Protein AF-A0A1A2YSQ5-F1 (afdb_monomer_lite)

Sequence (139 aa):
MTRGAEERTPPSQPTLSSITAMQQWWSATQDDFNDMQKSAGDVQQAMTIFRPGALAAACQQVHDSAEVGLQSHLPSPDAELTAEIHAAIEDYHSAAHMCLAVAAGSPVDYDGEFLSSMSQADKHLRAARDIVKRTLSSI

Secondary structure (DSSP, 8-state):
-PPP----PPPPPPPHHHHHHHHHHHHHHHHHHHHHHHHHHHHHHHHHTT-HHHHHHHHHHHHHIIIIIGGGGPSPSSHHHHHHHHHHHHHHHHHHHHHHHHHTT-----HHHHHHHHHHHHHHHHHHHHHHHHHHT--

Organism: NCBI:txid487514

Radius of gyration: 18.54 Å; chains: 1; bounding box: 34×51×53 Å

Foldseek 3Di:
DDDDDDDPDPPDAADPVLLVQLVVLCVVQVVLLVQLVVLLVQCVVCVVVVDLVSNLVSLVSNLCSLVPRLVVSPPGSDPLLNVLSVLLSVLSNVLSVVSNCVSVPNPDDCPPSNVVSSVSSVVSSVVSVVVSCSSNVSD

pLDDT: mean 89.45, std 14.69, range [40.69, 98.81]

Structure (mmCIF, N/CA/C/O backbone):
data_AF-A0A1A2YSQ5-F1
#
_entry.id   AF-A0A1A2YSQ5-F1
#
loop_
_atom_site.group_PDB
_atom_site.id
_atom_site.type_symbol
_atom_site.label_atom_id
_atom_site.label_alt_id
_atom_site.label_comp_id
_atom_site.label_asym_id
_atom_site.label_entity_id
_atom_site.label_seq_id
_atom_site.pdbx_PDB_ins_code
_atom_site.Cartn_x
_atom_site.Cartn_y
_atom_site.Cartn_z
_atom_site.occupancy
_atom_site.B_iso_or_equiv
_atom_site.auth_seq_id
_atom_site.auth_comp_id
_atom_site.auth_asym_id
_atom_site.auth_atom_id
_atom_site.pdbx_PDB_model_num
ATOM 1 N N . MET A 1 1 ? -7.653 41.336 29.631 1.00 43.75 1 MET A N 1
ATOM 2 C CA . MET A 1 1 ? -8.117 40.334 28.650 1.00 43.75 1 MET A CA 1
ATOM 3 C C . MET A 1 1 ? -7.413 39.026 28.973 1.00 43.75 1 MET A C 1
ATOM 5 O O . MET A 1 1 ? -6.234 38.887 28.681 1.00 43.75 1 MET A O 1
ATOM 9 N N . THR A 1 2 ? -8.075 38.139 29.713 1.00 43.81 2 THR A N 1
ATOM 10 C CA . THR A 1 2 ? -7.541 36.839 30.142 1.00 43.81 2 THR A CA 1
ATOM 11 C C . THR A 1 2 ? -7.699 35.826 29.009 1.00 43.81 2 THR A C 1
ATOM 13 O O . THR A 1 2 ? -8.804 35.601 28.525 1.00 43.81 2 THR A O 1
ATOM 16 N N . ARG A 1 3 ? -6.580 35.250 28.557 1.00 47.81 3 ARG A N 1
ATOM 17 C CA . ARG A 1 3 ? -6.534 34.160 27.573 1.00 47.81 3 ARG A CA 1
ATOM 18 C C . ARG A 1 3 ? -7.029 32.885 28.264 1.00 47.81 3 ARG A C 1
ATOM 20 O O . ARG A 1 3 ? -6.444 32.489 29.269 1.00 47.81 3 ARG A O 1
ATOM 27 N N . GLY A 1 4 ? -8.114 32.299 27.761 1.00 40.69 4 GLY A N 1
ATOM 28 C CA . GLY A 1 4 ? -8.611 31.000 28.212 1.00 40.69 4 GLY A CA 1
ATOM 29 C C . GLY A 1 4 ? -7.591 29.908 27.905 1.00 40.69 4 GLY A C 1
ATOM 30 O O . GLY A 1 4 ? -7.005 29.890 26.823 1.00 40.69 4 GLY A O 1
ATOM 31 N N . ALA A 1 5 ? -7.345 29.043 28.883 1.00 49.62 5 ALA A N 1
ATOM 32 C CA . ALA A 1 5 ? -6.605 27.812 28.687 1.00 49.62 5 ALA A CA 1
ATOM 33 C C . ALA A 1 5 ? -7.511 26.837 27.925 1.00 49.62 5 ALA A C 1
ATOM 35 O O . ALA A 1 5 ? -8.560 26.452 28.433 1.00 49.62 5 ALA A O 1
ATOM 36 N N . GLU A 1 6 ? -7.126 26.470 26.705 1.00 47.62 6 GLU A N 1
ATOM 37 C CA . GLU A 1 6 ? -7.704 25.316 26.022 1.00 47.62 6 GLU A CA 1
ATOM 38 C C . GLU A 1 6 ? -7.330 24.065 26.816 1.00 47.62 6 GLU A C 1
ATOM 40 O O . GLU A 1 6 ? -6.158 23.691 26.942 1.00 47.62 6 GLU A O 1
ATOM 45 N N . GLU A 1 7 ? -8.351 23.465 27.415 1.00 41.94 7 GLU A N 1
ATOM 46 C CA . GLU A 1 7 ? -8.290 22.210 28.138 1.00 41.94 7 GLU A CA 1
ATOM 47 C C . GLU A 1 7 ? -7.923 21.116 27.132 1.00 41.94 7 GLU A C 1
ATOM 49 O O . GLU A 1 7 ? -8.745 20.642 26.347 1.00 41.94 7 GLU A O 1
ATOM 54 N N . ARG A 1 8 ? -6.632 20.768 27.095 1.00 45.41 8 ARG A N 1
ATOM 55 C CA . ARG A 1 8 ? -6.121 19.647 26.308 1.00 45.41 8 ARG A CA 1
ATOM 56 C C . ARG A 1 8 ? -6.791 18.384 26.844 1.00 45.41 8 ARG A C 1
ATOM 58 O O . ARG A 1 8 ? -6.371 17.845 27.864 1.00 45.41 8 ARG A O 1
ATOM 65 N N . THR A 1 9 ? -7.856 17.950 26.175 1.00 45.31 9 THR A N 1
ATOM 66 C CA . THR A 1 9 ? -8.518 16.681 26.474 1.00 45.31 9 THR A CA 1
ATOM 67 C C . THR A 1 9 ? -7.467 15.581 26.300 1.00 45.31 9 THR A C 1
ATOM 69 O O . THR A 1 9 ? -6.863 15.504 25.225 1.00 45.31 9 THR A O 1
ATOM 72 N N . PRO A 1 10 ? -7.166 14.782 27.338 1.00 52.69 10 PRO A N 1
ATOM 73 C CA . PRO A 1 10 ? -6.220 13.691 27.192 1.00 52.69 10 PRO A CA 1
ATOM 74 C C . PRO A 1 10 ? -6.735 12.720 26.120 1.00 52.69 10 PRO A C 1
ATOM 76 O O . PRO A 1 10 ? -7.951 12.520 26.029 1.00 52.69 10 PRO A O 1
ATOM 79 N N . PRO A 1 11 ? -5.851 12.125 25.297 1.00 57.94 11 PRO A N 1
ATOM 80 C CA . PRO A 1 11 ? -6.273 11.132 24.320 1.00 57.94 11 PRO A CA 1
ATOM 81 C C . PRO A 1 11 ? -7.064 10.037 25.042 1.00 57.94 11 PRO A C 1
ATOM 83 O O . PRO A 1 11 ? -6.593 9.465 26.028 1.00 57.94 11 PRO A O 1
ATOM 86 N N . SER A 1 12 ? -8.299 9.806 24.591 1.00 64.00 12 SER A N 1
ATOM 87 C CA . SER A 1 12 ? -9.170 8.789 25.178 1.00 64.00 12 SER A CA 1
ATOM 88 C C . SER A 1 12 ? -8.520 7.423 24.985 1.00 64.00 12 SER A C 1
ATOM 90 O O . SER A 1 12 ? -8.135 7.071 23.872 1.00 64.00 12 SER A O 1
ATOM 92 N N . GLN A 1 13 ? -8.353 6.673 26.074 1.00 70.00 13 GLN A N 1
ATOM 93 C CA . GLN A 1 13 ? -7.765 5.338 26.007 1.00 70.00 13 GLN A CA 1
ATOM 94 C C . GLN A 1 13 ? -8.657 4.405 25.169 1.00 70.00 13 GLN A C 1
ATOM 96 O O . GLN A 1 13 ? -9.886 4.516 25.249 1.00 70.00 13 GLN A O 1
ATOM 101 N N . PRO A 1 14 ? -8.072 3.473 24.389 1.00 78.31 14 PRO A N 1
ATOM 102 C CA . PRO A 1 14 ? -8.844 2.476 23.658 1.00 78.31 14 PRO A CA 1
ATOM 103 C C . PRO A 1 14 ? -9.746 1.676 24.603 1.00 78.31 14 PRO A C 1
ATOM 105 O O . PRO A 1 14 ? -9.322 1.254 25.679 1.00 78.31 14 PRO A O 1
ATOM 108 N N . THR A 1 15 ? -10.996 1.444 24.203 1.00 85.88 15 THR A N 1
ATOM 109 C CA . THR A 1 15 ? -11.899 0.573 24.970 1.00 85.88 15 THR A CA 1
ATOM 110 C C . THR A 1 15 ? -11.567 -0.901 24.721 1.00 85.88 15 THR A C 1
ATOM 112 O O . THR A 1 15 ? -11.033 -1.246 23.667 1.00 85.88 15 THR A O 1
ATOM 115 N N . LEU A 1 16 ? -11.956 -1.802 25.633 1.00 84.69 16 LEU A N 1
ATOM 116 C CA . LEU A 1 16 ? -11.815 -3.253 25.416 1.00 84.69 16 LEU A CA 1
ATOM 117 C C . LEU A 1 16 ? -12.501 -3.720 24.120 1.00 84.69 16 LEU A C 1
ATOM 119 O O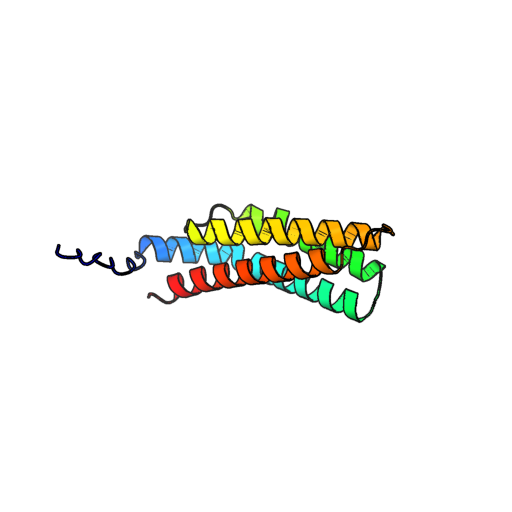 . LEU A 1 16 ? -11.952 -4.545 23.396 1.00 84.69 16 LEU A O 1
ATOM 123 N N . SER A 1 17 ? -13.663 -3.144 23.787 1.00 88.12 17 SER A N 1
ATOM 124 C CA . SER A 1 17 ? -14.363 -3.438 22.531 1.00 88.12 17 SER A CA 1
ATOM 125 C C . SER A 1 17 ? -13.555 -2.997 21.308 1.00 88.12 17 SER A C 1
ATOM 127 O O . SER A 1 17 ? -13.511 -3.719 20.315 1.00 88.12 17 SER A O 1
ATOM 129 N N . SER A 1 18 ? -12.903 -1.831 21.378 1.00 88.38 18 SER A N 1
ATOM 130 C CA . SER A 1 18 ? -12.032 -1.322 20.311 1.00 88.38 18 SER A CA 1
ATOM 131 C C . SER A 1 18 ? -10.797 -2.207 20.126 1.00 88.38 18 SER A C 1
ATOM 133 O O . SER A 1 18 ? -10.412 -2.491 18.996 1.00 88.38 18 SER A O 1
ATOM 135 N N . ILE A 1 19 ? -10.211 -2.700 21.222 1.00 93.75 19 ILE A N 1
ATOM 136 C CA . ILE A 1 19 ? -9.059 -3.612 21.185 1.00 93.75 19 ILE A CA 1
ATOM 137 C C . ILE A 1 19 ? -9.444 -4.941 20.525 1.00 93.75 19 ILE A C 1
ATOM 139 O O . ILE A 1 19 ? -8.746 -5.387 19.619 1.00 93.75 19 ILE A O 1
ATOM 143 N N . THR A 1 20 ? -10.563 -5.561 20.917 1.00 95.88 20 THR A N 1
ATOM 144 C CA . THR A 1 20 ? -11.007 -6.833 20.319 1.00 95.88 20 THR A CA 1
ATOM 145 C C . THR A 1 20 ? -11.333 -6.692 18.832 1.00 95.88 20 THR A C 1
ATOM 147 O O . THR A 1 20 ? -10.918 -7.539 18.041 1.00 95.88 20 THR A O 1
ATOM 150 N N . ALA A 1 21 ? -12.020 -5.617 18.432 1.00 96.56 21 ALA A N 1
ATOM 151 C CA . ALA A 1 21 ? -12.294 -5.352 17.020 1.00 96.56 21 ALA A CA 1
ATOM 152 C C . ALA A 1 21 ? -10.992 -5.169 16.220 1.00 96.56 21 ALA A C 1
ATOM 154 O O . ALA A 1 21 ? -10.842 -5.752 15.148 1.00 96.56 21 ALA A O 1
ATOM 155 N N . MET A 1 22 ? -10.022 -4.429 16.772 1.00 97.62 22 MET A N 1
ATOM 156 C CA . MET A 1 22 ? -8.709 -4.246 16.151 1.00 97.62 22 MET A CA 1
ATOM 157 C C . MET A 1 22 ? -7.928 -5.561 16.041 1.00 97.62 22 MET A C 1
ATOM 159 O O . MET A 1 22 ? -7.314 -5.810 15.013 1.00 97.62 22 MET A O 1
ATOM 163 N N . GLN A 1 23 ? -7.961 -6.427 17.060 1.00 97.44 23 GLN A N 1
ATOM 164 C CA . GLN A 1 23 ? -7.299 -7.739 17.017 1.00 97.44 23 GLN A CA 1
ATOM 165 C C . GLN A 1 23 ? -7.862 -8.620 15.900 1.00 97.44 23 GLN A C 1
ATOM 167 O O . GLN A 1 23 ? -7.099 -9.219 15.145 1.00 97.44 23 GLN A O 1
ATOM 172 N N . GLN A 1 24 ? -9.192 -8.686 15.791 1.00 97.81 24 GLN A N 1
ATOM 173 C CA . GLN A 1 24 ? -9.868 -9.476 14.763 1.00 97.81 24 GLN A CA 1
ATOM 174 C C . GLN A 1 24 ? -9.547 -8.948 13.366 1.00 97.81 24 GLN A C 1
ATOM 176 O O . GLN A 1 24 ? -9.122 -9.717 12.507 1.00 97.81 24 GLN A O 1
ATOM 181 N N . TRP A 1 25 ? -9.680 -7.638 13.163 1.00 98.31 25 TRP A N 1
ATOM 182 C CA . TRP A 1 25 ? -9.358 -7.003 11.891 1.00 98.31 25 TRP A CA 1
ATOM 183 C C . TRP A 1 25 ? -7.880 -7.187 11.521 1.00 98.31 25 TRP A C 1
ATOM 185 O O . TRP A 1 25 ? -7.580 -7.656 10.427 1.00 98.31 25 TRP A O 1
ATOM 195 N N . TRP A 1 26 ? -6.953 -6.936 12.455 1.00 98.12 26 TRP A N 1
ATOM 196 C CA . TRP A 1 26 ? -5.518 -7.084 12.204 1.00 98.12 26 TRP A CA 1
ATOM 197 C C . TRP A 1 26 ? -5.143 -8.518 11.820 1.00 98.12 26 TRP A C 1
ATOM 199 O O . TRP A 1 26 ? -4.380 -8.722 10.881 1.00 98.12 26 TRP A O 1
ATOM 209 N N . SER A 1 27 ? -5.737 -9.518 12.482 1.00 98.06 27 SER A N 1
ATOM 210 C CA . SER A 1 27 ? -5.500 -10.931 12.161 1.00 98.06 27 SER A CA 1
ATOM 211 C C . SER A 1 27 ? -5.909 -11.323 10.737 1.00 98.06 27 SER A C 1
ATOM 213 O O . SER A 1 27 ? -5.354 -12.276 10.199 1.00 98.06 27 SER A O 1
ATOM 215 N N . ALA A 1 28 ? -6.847 -10.591 10.128 1.00 97.12 28 ALA A N 1
ATOM 216 C CA . ALA A 1 28 ? -7.330 -10.843 8.775 1.00 97.12 28 ALA A CA 1
ATOM 217 C C . ALA A 1 28 ? -6.568 -10.061 7.689 1.00 97.12 28 ALA A C 1
ATOM 219 O O . ALA A 1 28 ? -6.650 -10.438 6.527 1.00 97.12 28 ALA A O 1
ATOM 220 N N . THR A 1 29 ? -5.845 -8.994 8.050 1.00 97.44 29 THR A N 1
ATOM 221 C CA . THR A 1 29 ? -5.269 -8.026 7.090 1.00 97.44 29 THR A CA 1
ATOM 222 C C . THR A 1 29 ? -3.747 -7.865 7.187 1.00 97.44 29 THR A C 1
ATOM 224 O O . THR A 1 29 ? -3.117 -7.323 6.283 1.00 97.44 29 THR A O 1
ATOM 227 N N . GLN A 1 30 ? -3.112 -8.325 8.272 1.00 97.88 30 GLN A N 1
ATOM 228 C CA . GLN A 1 30 ? -1.675 -8.118 8.499 1.00 97.88 30 GLN A CA 1
ATOM 229 C C . GLN A 1 30 ? -0.780 -8.641 7.363 1.00 97.88 30 GLN A C 1
ATOM 231 O O . GLN A 1 30 ? 0.308 -8.104 7.145 1.00 97.88 30 GLN A O 1
ATOM 236 N N . ASP A 1 31 ? -1.231 -9.674 6.651 1.00 98.12 31 ASP A N 1
ATOM 237 C CA . ASP A 1 31 ? -0.491 -10.268 5.545 1.00 98.12 31 ASP A CA 1
ATOM 238 C C . ASP A 1 31 ? -0.532 -9.348 4.317 1.00 98.12 31 ASP A C 1
ATOM 240 O O . ASP A 1 31 ? 0.524 -9.081 3.752 1.00 98.12 31 ASP A O 1
ATOM 244 N N . ASP A 1 32 ? -1.667 -8.706 4.014 1.00 98.31 32 ASP A N 1
ATOM 245 C CA . ASP A 1 32 ? -1.761 -7.691 2.951 1.00 98.31 32 ASP A CA 1
ATOM 246 C C . ASP A 1 32 ? -0.877 -6.465 3.239 1.00 98.31 32 ASP A C 1
ATOM 248 O O . ASP A 1 32 ? -0.254 -5.900 2.339 1.00 98.31 32 ASP A O 1
ATOM 252 N N . PHE A 1 33 ? -0.721 -6.081 4.511 1.00 98.00 33 PHE A N 1
ATOM 253 C CA . PHE A 1 33 ? 0.248 -5.050 4.907 1.00 98.00 33 PHE A CA 1
ATOM 254 C C . PHE A 1 33 ? 1.702 -5.467 4.655 1.00 98.00 33 PHE A C 1
ATOM 256 O O . PHE A 1 33 ? 2.560 -4.610 4.405 1.00 98.00 33 PHE A O 1
ATOM 263 N N . ASN A 1 34 ? 2.021 -6.752 4.812 1.00 97.88 34 ASN A N 1
ATOM 264 C CA . ASN A 1 34 ? 3.358 -7.281 4.550 1.00 97.88 34 ASN A CA 1
ATOM 265 C C . ASN A 1 34 ? 3.599 -7.407 3.043 1.00 97.88 34 ASN A C 1
ATOM 267 O O . ASN A 1 34 ? 4.671 -7.026 2.574 1.00 97.88 34 ASN A O 1
ATOM 271 N N . ASP A 1 35 ? 2.600 -7.862 2.292 1.00 98.12 35 ASP A N 1
ATOM 272 C CA . ASP A 1 35 ? 2.653 -8.004 0.840 1.00 98.12 35 ASP A CA 1
ATOM 273 C C . ASP A 1 35 ? 2.783 -6.644 0.150 1.00 98.12 35 ASP A C 1
ATOM 275 O O . ASP A 1 35 ? 3.654 -6.472 -0.708 1.00 98.12 35 ASP A O 1
ATOM 279 N N . MET A 1 36 ? 2.038 -5.634 0.611 1.00 98.25 36 MET A N 1
ATOM 280 C CA . MET A 1 36 ? 2.200 -4.253 0.156 1.00 98.25 36 MET A CA 1
ATOM 281 C C . MET A 1 36 ? 3.634 -3.756 0.378 1.00 98.25 36 MET A C 1
ATOM 283 O O . MET A 1 36 ? 4.284 -3.291 -0.558 1.00 98.25 36 MET A O 1
ATOM 287 N N . GLN A 1 37 ? 4.176 -3.909 1.590 1.00 97.25 37 GLN A N 1
ATOM 288 C CA . GLN A 1 37 ? 5.538 -3.461 1.898 1.00 97.25 37 GLN A CA 1
ATOM 289 C C . GLN A 1 37 ? 6.601 -4.221 1.090 1.00 97.25 37 GLN A C 1
ATOM 291 O O . GLN A 1 37 ? 7.582 -3.631 0.633 1.00 97.25 37 GLN A O 1
ATOM 296 N N . LYS A 1 38 ? 6.407 -5.527 0.889 1.00 97.56 38 LYS A N 1
ATOM 297 C CA . LYS A 1 38 ? 7.285 -6.348 0.056 1.00 97.56 38 LYS A CA 1
ATOM 298 C C . LYS A 1 38 ? 7.261 -5.871 -1.397 1.00 97.56 38 LYS A C 1
ATOM 300 O O . LYS A 1 38 ? 8.325 -5.677 -1.977 1.00 97.56 38 LYS A O 1
ATOM 305 N N . SER A 1 39 ? 6.077 -5.654 -1.968 1.00 96.94 39 SER A N 1
ATOM 306 C CA . SER A 1 39 ? 5.932 -5.209 -3.359 1.00 96.94 39 SER A CA 1
ATOM 307 C C . SER A 1 39 ? 6.583 -3.841 -3.599 1.00 96.94 39 SER A C 1
ATOM 309 O O . SER A 1 39 ? 7.296 -3.664 -4.587 1.00 96.94 39 SER A O 1
ATOM 311 N N . ALA A 1 40 ? 6.454 -2.908 -2.649 1.00 95.75 40 ALA A N 1
ATOM 312 C CA . ALA A 1 40 ? 7.139 -1.620 -2.701 1.00 95.75 40 ALA A CA 1
ATOM 313 C C . ALA A 1 40 ? 8.673 -1.782 -2.708 1.00 95.75 40 ALA A C 1
ATOM 315 O O . ALA A 1 40 ? 9.372 -1.126 -3.487 1.00 95.75 40 ALA A O 1
ATOM 316 N N . GLY A 1 41 ? 9.203 -2.703 -1.895 1.00 94.12 41 GLY A N 1
ATOM 317 C CA . GLY A 1 41 ? 10.625 -3.059 -1.894 1.00 94.12 41 GLY A CA 1
ATOM 318 C C . GLY A 1 41 ? 11.094 -3.703 -3.205 1.00 94.12 41 GLY A C 1
ATOM 319 O O . GLY A 1 41 ? 12.176 -3.376 -3.699 1.00 94.12 41 GLY A O 1
ATOM 320 N N . ASP A 1 42 ? 10.270 -4.562 -3.810 1.00 94.00 42 ASP A N 1
ATOM 321 C CA . ASP A 1 42 ? 10.569 -5.210 -5.093 1.00 94.00 42 ASP A CA 1
ATOM 322 C C . ASP A 1 42 ? 10.686 -4.172 -6.229 1.00 94.00 42 ASP A C 1
ATOM 324 O O . ASP A 1 42 ? 11.577 -4.284 -7.076 1.00 94.00 42 ASP A O 1
ATOM 328 N N . VAL A 1 43 ? 9.871 -3.107 -6.213 1.00 92.38 43 VAL A N 1
ATOM 329 C CA . VAL A 1 43 ? 9.999 -1.980 -7.158 1.00 92.38 43 VAL A CA 1
ATOM 330 C C . VAL A 1 43 ? 11.329 -1.247 -6.968 1.00 92.38 43 VAL A C 1
ATOM 332 O O . VAL A 1 43 ? 12.058 -1.032 -7.939 1.00 92.38 43 VAL A O 1
ATOM 335 N N . GLN A 1 44 ? 11.699 -0.916 -5.727 1.00 88.62 44 GLN A N 1
ATOM 336 C CA . GLN A 1 44 ? 12.983 -0.266 -5.422 1.00 88.62 44 GLN A CA 1
ATOM 337 C C . GLN A 1 44 ? 14.179 -1.108 -5.888 1.00 88.62 44 GLN A C 1
ATOM 339 O O . GLN A 1 44 ? 15.134 -0.591 -6.484 1.00 88.62 44 GLN A O 1
ATOM 344 N N . GLN A 1 45 ? 14.112 -2.424 -5.678 1.00 88.44 45 GLN A N 1
ATOM 345 C CA . GLN A 1 45 ? 15.137 -3.346 -6.146 1.00 88.44 45 GLN A CA 1
ATOM 346 C C . GLN A 1 45 ? 15.190 -3.401 -7.678 1.00 88.44 45 GLN A C 1
ATOM 348 O O . GLN A 1 45 ? 16.282 -3.317 -8.247 1.00 88.44 45 GLN A O 1
ATOM 353 N N . ALA A 1 46 ? 14.038 -3.508 -8.348 1.00 87.25 46 ALA A N 1
ATOM 354 C CA . ALA A 1 46 ? 13.938 -3.590 -9.804 1.00 87.25 46 ALA A CA 1
ATOM 355 C C . ALA A 1 46 ? 14.471 -2.332 -10.508 1.00 87.25 46 ALA A C 1
ATOM 357 O O . ALA A 1 46 ? 15.151 -2.457 -11.532 1.00 87.25 46 ALA A O 1
ATOM 358 N N . MET A 1 47 ? 14.228 -1.147 -9.937 1.00 80.56 47 MET A N 1
ATOM 359 C CA . MET A 1 47 ? 14.812 0.113 -10.409 1.00 80.56 47 MET A CA 1
ATOM 360 C C . MET A 1 47 ? 16.337 0.119 -10.272 1.00 80.56 47 MET A C 1
ATOM 362 O O . MET A 1 47 ? 17.035 0.485 -11.213 1.00 80.56 47 MET A O 1
ATOM 366 N N . THR A 1 48 ? 16.869 -0.354 -9.140 1.00 79.75 48 THR A N 1
ATOM 367 C CA . THR A 1 48 ? 18.322 -0.369 -8.881 1.00 79.75 48 THR A CA 1
ATOM 368 C C . THR A 1 48 ? 19.089 -1.235 -9.886 1.00 79.75 48 THR A C 1
ATOM 370 O O . THR A 1 48 ? 20.189 -0.883 -10.306 1.00 79.75 48 THR A O 1
ATOM 373 N N . ILE A 1 49 ? 18.521 -2.376 -10.287 1.00 79.44 49 ILE A N 1
ATOM 374 C CA . ILE A 1 49 ? 19.149 -3.313 -11.237 1.00 79.44 49 ILE A CA 1
ATOM 375 C C . ILE A 1 49 ? 18.744 -3.069 -12.701 1.00 79.44 49 ILE A C 1
ATOM 377 O O . ILE A 1 49 ? 19.198 -3.803 -13.579 1.00 79.44 49 ILE A O 1
ATOM 381 N N . PHE A 1 50 ? 17.859 -2.094 -12.937 1.00 69.44 50 PHE A N 1
ATOM 382 C CA . PHE A 1 50 ? 17.249 -1.714 -14.213 1.00 69.44 50 PHE A CA 1
ATOM 383 C C . PHE A 1 50 ? 16.874 -2.904 -15.111 1.00 69.44 50 PHE A C 1
ATOM 385 O O . PHE A 1 50 ? 17.394 -3.088 -16.213 1.00 69.44 50 PHE A O 1
ATOM 392 N N . ARG A 1 51 ? 15.954 -3.748 -14.627 1.00 73.94 51 ARG A N 1
ATOM 393 C CA . ARG A 1 51 ? 15.376 -4.862 -15.399 1.00 73.94 51 ARG A CA 1
ATOM 394 C C . ARG A 1 51 ? 13.938 -4.520 -15.805 1.00 73.94 51 ARG A C 1
ATOM 396 O O . ARG A 1 51 ? 13.042 -4.766 -15.003 1.00 73.94 51 ARG A O 1
ATOM 403 N N . PRO A 1 52 ? 13.677 -4.031 -17.034 1.00 74.19 52 PRO A N 1
ATOM 404 C CA . PRO A 1 52 ? 12.362 -3.506 -17.419 1.00 74.19 52 PRO A CA 1
ATOM 405 C C . PRO A 1 52 ? 11.200 -4.486 -17.208 1.00 74.19 52 PRO A C 1
ATOM 407 O O . PRO A 1 52 ? 10.161 -4.109 -16.679 1.00 74.19 52 PRO A O 1
ATOM 410 N N . GLY A 1 53 ? 11.393 -5.770 -17.538 1.00 78.94 53 GLY A N 1
ATOM 411 C CA . GLY A 1 53 ? 10.369 -6.796 -17.304 1.00 78.94 53 GLY A CA 1
ATOM 412 C C . GLY A 1 53 ? 10.098 -7.069 -15.819 1.00 78.94 53 GLY A C 1
ATOM 413 O O . GLY A 1 53 ? 8.955 -7.298 -15.438 1.00 78.94 53 GLY A O 1
ATOM 414 N N . ALA A 1 54 ? 11.129 -7.002 -14.970 1.00 85.00 54 ALA A N 1
ATOM 415 C CA . ALA A 1 54 ? 10.962 -7.138 -13.522 1.00 85.00 54 ALA A CA 1
ATOM 416 C C . ALA A 1 54 ? 10.315 -5.886 -12.909 1.00 85.00 54 ALA A C 1
ATOM 418 O O . ALA A 1 54 ? 9.522 -6.010 -11.984 1.00 85.00 54 ALA A O 1
ATOM 419 N N . LEU A 1 55 ? 10.611 -4.701 -13.455 1.00 87.06 55 LEU A N 1
ATOM 420 C CA . LEU A 1 55 ? 10.007 -3.440 -13.032 1.00 87.06 55 LEU A CA 1
ATOM 421 C C . LEU A 1 55 ? 8.502 -3.414 -13.328 1.00 87.06 55 LEU A C 1
ATOM 423 O O . LEU A 1 55 ? 7.721 -3.110 -12.435 1.00 87.06 55 LEU A O 1
ATOM 427 N N . ALA A 1 56 ? 8.088 -3.811 -14.538 1.00 91.25 56 ALA A N 1
ATOM 428 C CA . ALA A 1 56 ? 6.671 -3.900 -14.895 1.00 91.25 56 ALA A CA 1
ATOM 429 C C . ALA A 1 56 ? 5.896 -4.831 -13.946 1.00 91.25 56 ALA A C 1
ATOM 431 O O . ALA A 1 56 ? 4.844 -4.459 -13.433 1.00 91.25 56 ALA A O 1
ATOM 432 N N . ALA A 1 57 ? 6.443 -6.021 -13.673 1.00 94.50 57 ALA A N 1
ATOM 433 C CA . ALA A 1 57 ? 5.828 -6.978 -12.756 1.00 94.50 57 ALA A CA 1
ATOM 434 C C . ALA A 1 57 ? 5.743 -6.435 -11.319 1.00 94.50 57 ALA A C 1
ATOM 436 O O . ALA A 1 57 ? 4.693 -6.539 -10.690 1.00 94.50 57 ALA A O 1
ATOM 437 N N . ALA A 1 58 ? 6.815 -5.816 -10.817 1.00 94.81 58 ALA A N 1
ATOM 438 C CA . ALA A 1 58 ? 6.834 -5.239 -9.476 1.00 94.81 58 ALA A CA 1
ATOM 439 C C . ALA A 1 58 ? 5.818 -4.092 -9.330 1.00 94.81 58 ALA A C 1
ATOM 441 O O . ALA A 1 58 ? 5.108 -4.018 -8.330 1.00 94.81 58 ALA A O 1
ATOM 442 N N . CYS A 1 59 ? 5.690 -3.234 -10.344 1.00 95.81 59 CYS A N 1
ATOM 443 C CA . CYS A 1 59 ? 4.746 -2.119 -10.313 1.00 95.81 59 CYS A CA 1
ATOM 444 C C . CYS A 1 59 ? 3.289 -2.574 -10.437 1.00 95.81 59 CYS A C 1
ATOM 446 O O . CYS A 1 59 ? 2.428 -2.021 -9.757 1.00 95.81 59 CYS A O 1
ATOM 448 N N . GLN A 1 60 ? 3.013 -3.637 -11.202 1.00 97.69 60 GLN A N 1
ATOM 449 C CA . GLN A 1 60 ? 1.698 -4.281 -11.170 1.00 97.69 60 GLN A CA 1
ATOM 450 C C . GLN A 1 60 ? 1.390 -4.857 -9.781 1.00 97.69 60 GLN A C 1
ATOM 452 O O . GLN A 1 60 ? 0.275 -4.728 -9.289 1.00 97.69 60 GLN A O 1
ATOM 457 N N . GLN A 1 61 ? 2.383 -5.445 -9.113 1.00 98.06 61 GLN A N 1
ATOM 458 C CA . GLN A 1 61 ? 2.183 -6.012 -7.785 1.00 98.06 61 GLN A CA 1
ATOM 459 C C . GLN A 1 61 ? 1.941 -4.943 -6.708 1.00 98.06 61 GLN A C 1
ATOM 461 O O . GLN A 1 61 ? 1.147 -5.186 -5.802 1.00 98.06 61 GLN A O 1
ATOM 466 N N . VAL A 1 62 ? 2.559 -3.761 -6.818 1.00 98.25 62 VAL A N 1
ATOM 467 C CA . VAL A 1 62 ? 2.241 -2.591 -5.974 1.00 98.25 62 VAL A CA 1
ATOM 468 C C . VAL A 1 62 ? 0.795 -2.150 -6.185 1.00 98.25 62 VAL A C 1
ATOM 470 O O . VAL A 1 62 ? 0.072 -1.977 -5.207 1.00 98.25 62 VAL A O 1
ATOM 473 N N . HIS A 1 63 ? 0.359 -2.025 -7.444 1.00 98.50 63 HIS A N 1
ATOM 474 C CA . HIS A 1 63 ? -1.027 -1.685 -7.776 1.00 98.50 63 HIS A CA 1
ATOM 475 C C . HIS A 1 63 ? -2.015 -2.673 -7.144 1.00 98.50 63 HIS A C 1
ATOM 477 O O . HIS A 1 63 ? -2.929 -2.262 -6.434 1.00 98.50 63 HIS A O 1
ATOM 483 N N . ASP A 1 64 ? -1.814 -3.974 -7.360 1.00 98.50 64 ASP A N 1
ATOM 484 C CA . ASP A 1 64 ? -2.753 -5.000 -6.900 1.00 98.50 64 ASP A CA 1
ATOM 485 C C . ASP A 1 64 ? -2.757 -5.122 -5.368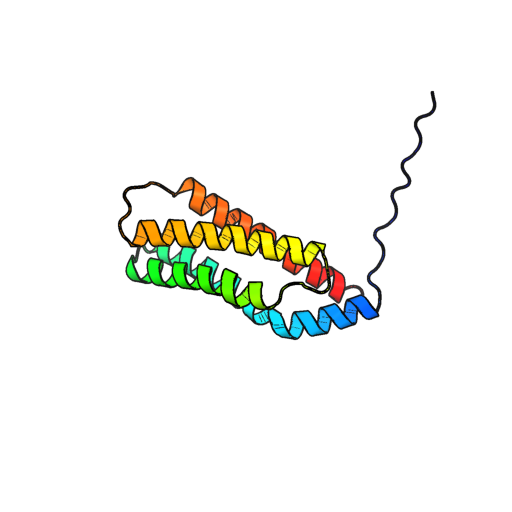 1.00 98.50 64 ASP A C 1
ATOM 487 O O . ASP A 1 64 ? -3.816 -5.259 -4.757 1.00 98.50 64 ASP A O 1
ATOM 491 N N . SER A 1 65 ? -1.593 -5.008 -4.721 1.00 98.50 65 SER A N 1
ATOM 492 C CA . SER A 1 65 ? -1.505 -5.008 -3.252 1.00 98.50 65 SER A CA 1
ATOM 493 C C . SER A 1 65 ? -2.276 -3.838 -2.631 1.00 98.50 65 SER A C 1
ATOM 495 O O . SER A 1 65 ? -2.907 -4.004 -1.588 1.00 98.50 65 SER A O 1
ATOM 497 N N . ALA A 1 66 ? -2.259 -2.669 -3.277 1.00 98.00 66 ALA A N 1
ATOM 498 C CA . ALA A 1 66 ? -2.976 -1.486 -2.818 1.00 98.00 66 ALA A CA 1
ATOM 499 C C . ALA A 1 66 ? -4.491 -1.584 -3.092 1.00 98.00 66 ALA A C 1
ATOM 501 O O . ALA A 1 66 ? -5.292 -1.619 -2.158 1.00 98.00 66 ALA A O 1
ATOM 502 N N . GLU A 1 67 ? -4.878 -1.672 -4.366 1.00 97.94 67 GLU A N 1
ATOM 503 C CA . GLU A 1 67 ? -6.274 -1.580 -4.830 1.00 97.94 67 GLU A CA 1
ATOM 504 C C . GLU A 1 67 ? -7.104 -2.837 -4.553 1.00 97.94 67 GLU A C 1
ATOM 506 O O . GLU A 1 67 ? -8.333 -2.777 -4.514 1.00 97.94 67 GLU A O 1
ATOM 511 N N . VAL A 1 68 ? -6.455 -3.992 -4.377 1.00 97.69 68 VAL A N 1
ATOM 512 C CA . VAL A 1 68 ? -7.141 -5.256 -4.080 1.00 97.69 68 VAL A CA 1
ATOM 513 C C . VAL A 1 68 ? -6.878 -5.675 -2.643 1.00 97.69 68 VAL A C 1
ATOM 515 O O . VAL A 1 68 ? -7.833 -5.827 -1.885 1.00 97.69 68 VAL A O 1
ATOM 518 N N . GLY A 1 69 ? -5.608 -5.836 -2.259 1.00 97.69 69 GLY A N 1
ATOM 519 C CA . GLY A 1 69 ? -5.223 -6.315 -0.927 1.00 97.69 69 GLY A CA 1
ATOM 520 C C . GLY A 1 69 ? -5.727 -5.390 0.180 1.00 97.69 69 GLY A C 1
ATOM 521 O O . GLY A 1 69 ? -6.708 -5.696 0.858 1.00 97.69 69 GLY A O 1
ATOM 522 N N . LEU A 1 70 ? -5.101 -4.220 0.329 1.00 97.69 70 LEU A N 1
ATOM 523 C CA . LEU A 1 70 ? -5.437 -3.265 1.391 1.00 97.69 70 LEU A CA 1
ATOM 524 C C . LEU A 1 70 ? -6.884 -2.758 1.302 1.00 97.69 70 LEU A C 1
ATOM 526 O O . LEU A 1 70 ? -7.578 -2.712 2.321 1.00 97.69 70 LEU A O 1
ATOM 530 N N . GLN A 1 71 ? -7.356 -2.419 0.098 1.00 97.88 71 GLN A N 1
ATOM 531 C CA . GLN A 1 71 ? -8.707 -1.888 -0.108 1.00 97.88 71 GLN A CA 1
ATOM 532 C C . GLN A 1 71 ? -9.806 -2.863 0.347 1.00 97.88 71 GLN A C 1
ATOM 534 O O . GLN A 1 71 ? -10.845 -2.423 0.844 1.00 97.88 71 GLN A O 1
ATOM 539 N N . SER A 1 72 ? -9.591 -4.180 0.220 1.00 97.62 72 SER A N 1
ATOM 540 C CA . SER A 1 72 ? -10.594 -5.192 0.588 1.00 97.62 72 SER A CA 1
ATOM 541 C C . SER A 1 72 ? -10.929 -5.233 2.083 1.00 97.62 72 SER A C 1
ATOM 543 O O . SER A 1 72 ? -11.977 -5.761 2.461 1.00 97.62 72 SER A O 1
ATOM 545 N N . HIS A 1 73 ? -10.080 -4.637 2.927 1.00 95.50 73 HIS A N 1
ATOM 546 C CA . HIS A 1 73 ? -10.236 -4.617 4.384 1.00 95.50 73 HIS A CA 1
ATOM 547 C C . HIS A 1 73 ? -10.745 -3.282 4.931 1.00 95.50 73 HIS A C 1
ATOM 549 O O . HIS A 1 73 ? -10.770 -3.092 6.151 1.00 95.50 73 HIS A O 1
ATOM 555 N N . LEU A 1 74 ? -11.144 -2.351 4.059 1.00 97.31 74 LEU A N 1
ATOM 556 C CA . LEU A 1 74 ? -11.715 -1.070 4.463 1.00 97.31 74 LEU A CA 1
ATOM 557 C C . LEU A 1 74 ? -13.256 -1.107 4.556 1.00 97.31 74 LEU A C 1
ATOM 559 O O . LEU A 1 74 ? -13.913 -1.764 3.747 1.00 97.31 74 LEU A O 1
ATOM 563 N N . PRO A 1 75 ? -13.861 -0.358 5.505 1.00 98.06 75 PRO A N 1
ATOM 564 C CA . PRO A 1 75 ? -13.200 0.442 6.539 1.00 98.06 75 PRO A CA 1
ATOM 565 C C . PRO A 1 75 ? -12.621 -0.430 7.662 1.00 98.06 75 PRO A C 1
ATOM 567 O O . PRO A 1 75 ? -13.160 -1.484 7.999 1.00 98.06 75 PRO A O 1
ATOM 570 N N . SER A 1 76 ? -11.547 0.052 8.286 1.00 97.81 76 SER A N 1
ATOM 571 C CA . SER A 1 76 ? -11.016 -0.560 9.505 1.00 97.81 76 SER A CA 1
ATOM 572 C C . SER A 1 76 ? -11.836 -0.133 10.741 1.00 97.81 76 SER A C 1
ATOM 574 O O . SER A 1 76 ? -12.625 0.815 10.664 1.00 97.81 76 SER A O 1
ATOM 576 N N . PRO A 1 77 ? -11.656 -0.778 11.912 1.00 97.25 77 PRO A N 1
ATOM 577 C CA . PRO A 1 77 ? -12.334 -0.393 13.155 1.00 97.25 77 PRO A CA 1
ATOM 578 C C . PRO A 1 77 ? -11.982 1.006 13.687 1.00 97.25 77 PRO A C 1
ATOM 580 O O . PRO A 1 77 ? -12.630 1.474 14.624 1.00 97.25 77 PRO A O 1
ATOM 583 N N . ASP A 1 78 ? -10.955 1.656 13.133 1.00 96.69 78 ASP A N 1
ATOM 584 C CA . ASP A 1 78 ? -10.502 2.992 13.509 1.00 96.69 78 ASP A CA 1
ATOM 585 C C . ASP A 1 78 ? -10.557 3.934 12.285 1.00 96.69 78 ASP A C 1
ATOM 587 O O . ASP A 1 78 ? -10.147 3.594 11.172 1.00 96.69 78 ASP A O 1
ATOM 591 N N . ALA A 1 79 ? -11.132 5.126 12.460 1.00 97.31 79 ALA A N 1
ATOM 592 C CA . ALA A 1 79 ? -11.319 6.068 11.358 1.00 97.31 79 ALA A CA 1
ATOM 593 C C . ALA A 1 79 ? -10.000 6.720 10.903 1.00 97.31 79 ALA A C 1
ATOM 595 O O . ALA A 1 79 ? -9.830 6.956 9.708 1.00 97.31 79 ALA A O 1
ATOM 596 N N . GLU A 1 80 ? -9.071 6.975 11.829 1.00 98.06 80 GLU A N 1
ATOM 597 C CA . GLU A 1 80 ? -7.724 7.474 11.522 1.00 98.06 80 GLU A CA 1
ATOM 598 C C . GLU A 1 80 ? -6.955 6.404 10.741 1.00 98.06 80 GLU A C 1
ATOM 600 O O . GLU A 1 80 ? -6.387 6.689 9.691 1.00 98.06 80 GLU A O 1
ATOM 605 N N . LEU A 1 81 ? -7.037 5.144 11.178 1.00 98.38 81 LEU A N 1
ATOM 606 C CA . LEU A 1 81 ? -6.436 4.018 10.463 1.00 98.38 81 LEU A CA 1
ATOM 607 C C . LEU A 1 81 ? -6.996 3.869 9.043 1.00 98.38 81 LEU A C 1
ATOM 609 O O . LEU A 1 81 ? -6.239 3.671 8.099 1.00 98.38 81 LEU A O 1
ATOM 613 N N . THR A 1 82 ? -8.313 4.000 8.879 1.00 98.62 82 THR A N 1
ATOM 614 C CA . THR A 1 82 ? -8.958 3.963 7.557 1.00 98.62 82 THR A CA 1
ATOM 615 C C . THR A 1 82 ? -8.438 5.075 6.646 1.00 98.62 82 THR A C 1
ATOM 617 O O . THR A 1 82 ? -8.163 4.817 5.477 1.00 98.62 82 THR A O 1
ATOM 620 N N . ALA A 1 83 ? -8.279 6.293 7.171 1.00 98.75 83 ALA A N 1
ATOM 621 C CA . ALA A 1 83 ? -7.761 7.420 6.404 1.00 98.75 83 ALA A CA 1
ATOM 622 C C . ALA A 1 83 ? -6.304 7.199 5.965 1.00 98.75 83 ALA A C 1
ATOM 624 O O . ALA A 1 83 ? -5.984 7.423 4.801 1.00 98.75 83 ALA A O 1
ATOM 625 N N . GLU A 1 84 ? -5.446 6.704 6.861 1.00 98.81 84 GLU A N 1
ATOM 626 C CA . GLU A 1 84 ? -4.046 6.406 6.537 1.00 98.81 84 GLU A CA 1
ATOM 627 C C . GLU A 1 84 ? -3.917 5.278 5.504 1.00 98.81 84 GLU A C 1
ATOM 629 O O . GLU A 1 84 ? -3.124 5.380 4.573 1.00 98.81 84 GLU A O 1
ATOM 634 N N . ILE A 1 85 ? -4.717 4.211 5.608 1.00 98.69 85 ILE A N 1
ATOM 635 C CA . ILE A 1 85 ? -4.694 3.132 4.607 1.00 98.69 85 ILE A CA 1
ATOM 636 C C . ILE A 1 85 ? -5.172 3.652 3.249 1.00 98.69 85 ILE A C 1
ATOM 638 O O . ILE A 1 85 ? -4.538 3.363 2.241 1.00 98.69 85 ILE A O 1
ATOM 642 N N . HIS A 1 86 ? -6.247 4.443 3.211 1.00 98.75 86 HIS A N 1
ATOM 643 C CA . HIS A 1 86 ? -6.754 5.000 1.958 1.00 98.75 86 HIS A CA 1
ATOM 644 C C . HIS A 1 86 ? -5.725 5.926 1.293 1.00 98.75 86 HIS A C 1
ATOM 646 O O . HIS A 1 86 ? -5.452 5.770 0.108 1.00 98.75 86 HIS A O 1
ATOM 652 N N . ALA A 1 87 ? -5.079 6.811 2.059 1.00 98.75 87 ALA A N 1
ATOM 653 C CA . ALA A 1 87 ? -4.016 7.670 1.539 1.00 98.75 87 ALA A CA 1
ATOM 654 C C . ALA A 1 87 ? -2.826 6.856 0.997 1.00 98.75 87 ALA A C 1
ATOM 656 O O . ALA A 1 87 ? -2.300 7.157 -0.073 1.00 98.75 87 ALA A O 1
ATOM 657 N N . ALA A 1 88 ? -2.434 5.777 1.689 1.00 98.69 88 ALA A N 1
ATOM 658 C CA . ALA A 1 88 ? -1.402 4.871 1.188 1.00 98.69 88 ALA A CA 1
ATOM 659 C C . ALA A 1 88 ? -1.803 4.218 -0.145 1.00 98.69 88 ALA A C 1
ATOM 661 O O . ALA A 1 88 ? -0.970 4.124 -1.045 1.00 98.69 88 ALA A O 1
ATOM 662 N N . ILE A 1 89 ? -3.059 3.776 -0.274 1.00 98.81 89 ILE A N 1
ATOM 663 C CA . ILE A 1 89 ? -3.585 3.164 -1.501 1.00 98.81 89 ILE A CA 1
ATOM 664 C C . ILE A 1 89 ? -3.536 4.158 -2.662 1.00 98.81 89 ILE A C 1
ATOM 666 O O . ILE A 1 89 ? -2.978 3.822 -3.702 1.00 98.81 89 ILE A O 1
ATOM 670 N N . GLU A 1 90 ? -4.033 5.383 -2.476 1.00 98.75 90 GLU A N 1
ATOM 671 C CA . GLU A 1 90 ? -4.049 6.414 -3.524 1.00 98.75 90 GLU A CA 1
ATOM 672 C C . GLU A 1 90 ? -2.634 6.752 -4.029 1.00 98.75 90 GLU A C 1
ATOM 674 O O . GLU A 1 90 ? -2.392 6.838 -5.243 1.00 98.75 90 GLU A O 1
ATOM 679 N N . ASP A 1 91 ? -1.673 6.894 -3.112 1.00 98.75 91 ASP A N 1
ATOM 680 C CA . ASP A 1 91 ? -0.283 7.180 -3.463 1.00 98.75 91 ASP A CA 1
ATOM 681 C C . ASP A 1 91 ? 0.401 5.981 -4.150 1.00 98.75 91 ASP A C 1
ATOM 683 O O . ASP A 1 91 ? 1.098 6.164 -5.155 1.00 98.75 91 ASP A O 1
ATOM 687 N N . TYR A 1 92 ? 0.188 4.746 -3.671 1.00 98.62 92 TYR A N 1
ATOM 688 C CA . TYR A 1 92 ? 0.726 3.542 -4.322 1.00 98.62 92 TYR A CA 1
ATOM 689 C C . TYR A 1 92 ? 0.112 3.299 -5.699 1.00 98.62 92 TYR A C 1
ATOM 691 O O . TYR A 1 92 ? 0.837 2.959 -6.635 1.00 98.62 92 TYR A O 1
ATOM 699 N N . HIS A 1 93 ? -1.195 3.504 -5.847 1.00 98.31 93 HIS A N 1
ATOM 700 C CA . HIS A 1 93 ? -1.903 3.410 -7.119 1.00 98.31 93 HIS A CA 1
ATOM 701 C C . HIS A 1 93 ? -1.322 4.397 -8.141 1.00 98.31 93 HIS A C 1
ATOM 703 O O . HIS A 1 93 ? -0.956 4.017 -9.259 1.00 98.31 93 HIS A O 1
ATOM 709 N N . SER A 1 94 ? -1.136 5.653 -7.727 1.00 97.94 94 SER A N 1
ATOM 710 C CA . SER A 1 94 ? -0.522 6.693 -8.558 1.00 97.94 94 SER A CA 1
ATOM 711 C C . SER A 1 94 ? 0.913 6.329 -8.960 1.00 97.94 94 SER A C 1
ATOM 713 O O 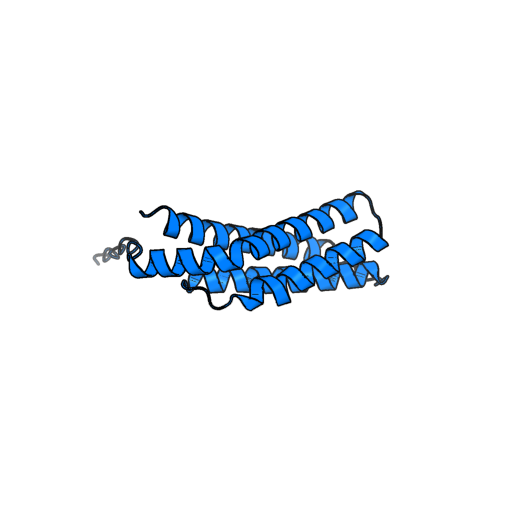. SER A 1 94 ? 1.267 6.393 -10.142 1.00 97.94 94 SER A O 1
ATOM 715 N N . ALA A 1 95 ? 1.735 5.885 -8.003 1.00 97.50 95 ALA A N 1
ATOM 716 C CA . ALA A 1 95 ? 3.108 5.450 -8.257 1.00 97.50 95 ALA A CA 1
ATOM 717 C C . ALA A 1 95 ? 3.182 4.259 -9.223 1.00 97.50 95 ALA A C 1
ATOM 719 O O . ALA A 1 95 ? 4.003 4.252 -10.146 1.00 97.50 95 ALA A O 1
ATOM 720 N N . ALA A 1 96 ? 2.305 3.270 -9.053 1.00 97.38 96 ALA A N 1
ATOM 721 C CA . ALA A 1 96 ? 2.253 2.107 -9.922 1.00 97.38 96 ALA A CA 1
ATOM 722 C C . ALA A 1 96 ? 1.929 2.494 -11.369 1.00 97.38 96 ALA A C 1
ATOM 724 O O . ALA A 1 96 ? 2.607 2.029 -12.285 1.00 97.38 96 ALA A O 1
ATOM 725 N N . HIS A 1 97 ? 0.964 3.390 -11.592 1.00 96.94 97 HIS A N 1
ATOM 726 C CA . HIS A 1 97 ? 0.627 3.851 -12.939 1.00 96.94 97 HIS A CA 1
ATOM 727 C C . HIS A 1 97 ? 1.758 4.634 -13.612 1.00 96.94 97 HIS A C 1
ATOM 729 O O . HIS A 1 97 ? 2.029 4.404 -14.793 1.00 96.94 97 HIS A O 1
ATOM 735 N N . MET A 1 98 ? 2.461 5.499 -12.875 1.00 95.00 98 MET A N 1
ATOM 736 C CA . MET A 1 98 ? 3.648 6.192 -13.393 1.00 95.00 98 MET A CA 1
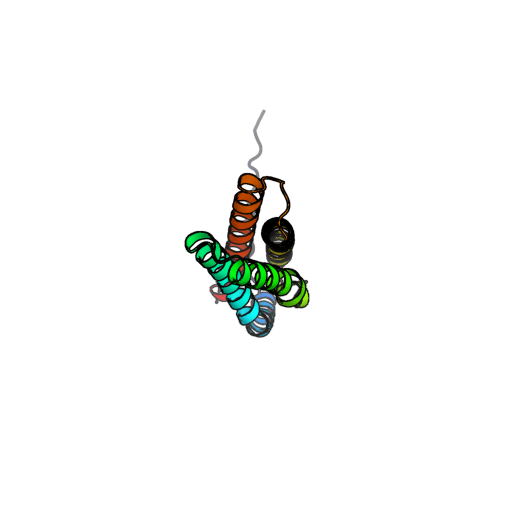ATOM 737 C C . MET A 1 98 ? 4.742 5.197 -13.793 1.00 95.00 98 MET A C 1
ATOM 739 O O . MET A 1 98 ? 5.261 5.246 -14.909 1.00 95.00 98 MET A O 1
ATOM 743 N N . CYS A 1 99 ? 5.036 4.232 -12.921 1.00 93.44 99 CYS A N 1
ATOM 744 C CA . CYS A 1 99 ? 6.025 3.200 -13.202 1.00 93.44 99 CYS A CA 1
ATOM 745 C C . CYS A 1 99 ? 5.643 2.323 -14.407 1.00 93.44 99 CYS A C 1
ATOM 747 O O . CYS A 1 99 ? 6.475 2.065 -15.279 1.00 93.44 99 CYS A O 1
ATOM 749 N N . LEU A 1 100 ? 4.387 1.876 -14.491 1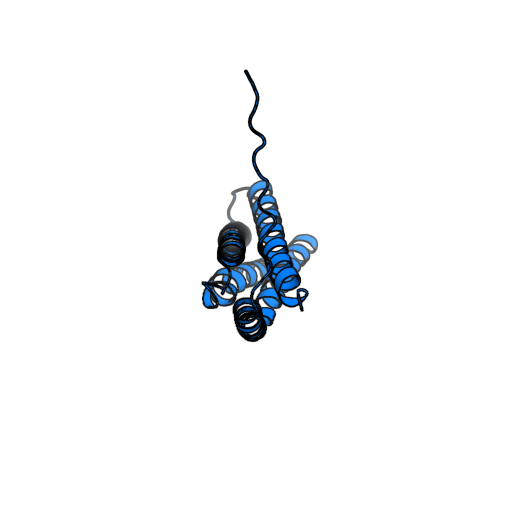.00 93.50 100 LEU A N 1
ATOM 750 C CA . LEU A 1 100 ? 3.896 1.068 -15.608 1.00 93.50 100 LEU A CA 1
ATOM 751 C C . LEU A 1 100 ? 3.957 1.842 -16.931 1.00 93.50 100 LEU A C 1
ATOM 753 O O . LEU A 1 100 ? 4.301 1.257 -17.958 1.00 93.50 100 LEU A O 1
ATOM 757 N N . ALA A 1 101 ? 3.698 3.153 -16.915 1.00 92.06 101 ALA A N 1
ATOM 758 C CA . ALA A 1 101 ? 3.858 4.002 -18.092 1.00 92.06 101 ALA A CA 1
ATOM 759 C C . ALA A 1 101 ? 5.320 4.050 -18.568 1.00 92.06 101 ALA A C 1
ATOM 761 O O . ALA A 1 101 ? 5.579 3.887 -19.762 1.00 92.06 101 ALA A O 1
ATOM 762 N N . VAL A 1 102 ? 6.282 4.212 -17.652 1.00 87.06 102 VAL A N 1
ATOM 763 C CA . VAL A 1 102 ? 7.722 4.167 -17.977 1.00 87.06 102 VAL A CA 1
ATOM 764 C C . VAL A 1 102 ? 8.121 2.789 -18.506 1.00 87.06 102 VAL A C 1
ATOM 766 O O . VAL A 1 102 ? 8.783 2.691 -19.538 1.00 87.06 102 VAL A O 1
ATOM 769 N N . ALA A 1 103 ? 7.670 1.711 -17.860 1.00 86.75 103 ALA A N 1
ATOM 770 C CA . ALA A 1 103 ? 7.942 0.345 -18.305 1.00 86.75 103 ALA A CA 1
ATOM 771 C C . ALA A 1 103 ? 7.365 0.048 -19.704 1.00 86.75 103 ALA A C 1
ATOM 773 O O . ALA A 1 103 ? 7.944 -0.740 -20.454 1.00 86.75 103 ALA A O 1
ATOM 774 N N . ALA A 1 104 ? 6.265 0.709 -20.078 1.00 87.88 104 ALA A N 1
ATOM 775 C CA . ALA A 1 104 ? 5.665 0.658 -21.411 1.00 87.88 104 ALA A CA 1
ATOM 776 C C . ALA A 1 104 ? 6.350 1.579 -22.447 1.00 87.88 104 ALA A C 1
ATOM 778 O O . ALA A 1 104 ? 5.937 1.603 -23.607 1.00 87.88 104 ALA A O 1
ATOM 779 N N . GLY A 1 105 ? 7.396 2.317 -22.062 1.00 86.12 105 GLY A N 1
ATOM 780 C CA . GLY A 1 105 ? 8.168 3.184 -22.954 1.00 86.12 105 GLY A CA 1
ATOM 781 C C . GLY A 1 105 ? 7.616 4.603 -23.104 1.00 86.12 105 GLY A C 1
ATOM 782 O O . GLY A 1 105 ? 7.899 5.254 -24.111 1.00 86.12 105 GLY A O 1
ATOM 783 N N . SER A 1 106 ? 6.825 5.088 -22.140 1.00 86.94 106 SER A N 1
ATOM 784 C CA . SER A 1 106 ? 6.414 6.495 -22.100 1.00 86.94 106 SER A CA 1
ATOM 785 C C . SER A 1 106 ? 7.640 7.420 -22.118 1.00 86.94 106 SER A C 1
ATOM 787 O O . SER A 1 106 ? 8.601 7.161 -21.394 1.00 86.94 106 SER A O 1
ATOM 789 N N . PRO A 1 107 ? 7.623 8.515 -22.902 1.00 82.88 107 PRO A N 1
ATOM 790 C CA . PRO A 1 107 ? 8.709 9.491 -22.923 1.00 82.88 107 PRO A CA 1
ATOM 791 C C . PRO A 1 107 ? 8.634 10.499 -21.763 1.00 82.88 107 PRO A C 1
ATOM 793 O O . PRO A 1 107 ? 9.455 11.411 -21.707 1.00 82.88 107 PRO A O 1
ATOM 796 N N . VAL A 1 108 ? 7.616 10.399 -20.901 1.00 82.31 108 VAL A N 1
ATOM 797 C CA . VAL A 1 108 ? 7.422 11.314 -19.772 1.00 82.31 108 VAL A CA 1
ATOM 798 C C . VAL A 1 108 ? 8.396 10.966 -18.652 1.00 82.31 108 VAL A C 1
ATOM 800 O O . VAL A 1 108 ? 8.528 9.803 -18.278 1.00 82.31 108 VAL A O 1
ATOM 803 N N . ASP A 1 109 ? 9.043 11.997 -18.118 1.00 83.56 109 ASP A N 1
ATOM 804 C CA . ASP A 1 109 ? 9.828 11.908 -16.894 1.00 83.56 109 ASP A CA 1
ATOM 805 C C . ASP A 1 109 ? 8.883 12.008 -15.691 1.00 83.56 109 ASP A C 1
ATOM 807 O O . ASP A 1 109 ? 8.206 13.021 -15.518 1.00 83.56 109 ASP A O 1
ATOM 811 N N . TYR A 1 110 ? 8.809 10.925 -14.920 1.00 83.44 110 TYR A N 1
ATOM 812 C CA . TYR A 1 110 ? 8.018 10.821 -13.694 1.00 83.44 110 TYR A CA 1
ATOM 813 C C . TYR A 1 110 ? 8.906 10.615 -12.463 1.00 83.44 110 TYR A C 1
ATOM 815 O O . TYR A 1 110 ? 8.384 10.269 -11.406 1.00 83.44 110 TYR A O 1
ATOM 823 N N . ASP A 1 111 ? 10.233 10.752 -12.568 1.00 83.19 111 ASP A N 1
ATOM 824 C CA . ASP A 1 111 ? 11.152 10.321 -11.507 1.00 83.19 111 ASP A CA 1
ATOM 825 C C . ASP A 1 111 ? 10.836 11.009 -10.169 1.00 83.19 111 ASP A C 1
ATOM 827 O O . ASP A 1 111 ? 10.793 10.366 -9.117 1.00 83.19 111 ASP A O 1
ATOM 831 N N . GLY A 1 112 ? 10.556 12.314 -10.205 1.00 88.88 112 GLY A N 1
ATOM 832 C CA . GLY A 1 112 ? 10.213 13.097 -9.019 1.00 88.88 112 GLY A CA 1
ATOM 833 C C . GLY A 1 112 ? 8.871 12.695 -8.406 1.00 88.88 112 GLY A C 1
ATOM 834 O O . GLY A 1 112 ? 8.792 12.425 -7.204 1.00 88.88 112 GLY A O 1
ATOM 835 N N . GLU A 1 113 ? 7.819 12.645 -9.220 1.00 94.56 113 GLU A N 1
ATOM 836 C CA . GLU A 1 113 ? 6.460 12.311 -8.798 1.00 94.56 113 GLU A CA 1
ATOM 837 C C . GLU A 1 113 ? 6.371 10.872 -8.292 1.00 94.56 113 GLU A C 1
ATOM 839 O O . GLU A 1 113 ? 5.817 10.631 -7.221 1.00 94.56 113 GLU A O 1
ATOM 844 N N . PHE A 1 114 ? 6.990 9.926 -8.998 1.00 94.25 114 PHE A N 1
ATOM 845 C CA . PHE A 1 114 ? 7.053 8.527 -8.598 1.00 94.25 114 PHE A CA 1
ATOM 846 C C . PHE A 1 114 ? 7.738 8.361 -7.235 1.00 94.25 114 PHE A C 1
ATOM 848 O O . PHE A 1 114 ? 7.176 7.732 -6.334 1.00 94.25 114 PHE A O 1
ATOM 855 N N . LEU A 1 115 ? 8.928 8.950 -7.046 1.00 93.06 115 LEU A N 1
ATOM 856 C CA . LEU A 1 115 ? 9.652 8.861 -5.773 1.00 93.06 115 LEU A CA 1
ATOM 857 C C . LEU A 1 115 ? 8.877 9.529 -4.632 1.00 93.06 115 LEU A C 1
ATOM 859 O O . LEU A 1 115 ? 8.871 9.018 -3.508 1.00 93.06 115 LEU A O 1
ATOM 863 N N . SER A 1 116 ? 8.210 10.651 -4.913 1.00 96.81 116 SER A N 1
ATOM 864 C CA . SER A 1 116 ? 7.363 11.342 -3.942 1.00 96.81 116 SER A CA 1
ATOM 865 C C . SER A 1 116 ? 6.168 10.483 -3.530 1.00 96.81 116 SER A C 1
ATOM 867 O O . SER A 1 116 ? 5.981 10.266 -2.333 1.00 96.81 116 SER A O 1
ATOM 869 N N . SER A 1 117 ? 5.403 9.950 -4.486 1.00 98.00 117 SER A N 1
ATOM 870 C CA . SER A 1 117 ? 4.242 9.095 -4.214 1.00 98.00 117 SER A CA 1
ATOM 871 C C . SER A 1 117 ? 4.639 7.829 -3.458 1.00 98.00 117 SER A C 1
ATOM 873 O O . SER A 1 117 ? 4.064 7.553 -2.413 1.00 98.00 117 SER A O 1
ATOM 875 N N . MET A 1 118 ? 5.696 7.121 -3.876 1.00 97.50 118 MET A N 1
ATOM 876 C CA . MET A 1 118 ? 6.197 5.960 -3.125 1.00 97.50 118 MET A CA 1
ATOM 877 C C . MET A 1 118 ? 6.572 6.329 -1.684 1.00 97.50 118 MET A C 1
ATOM 879 O O . MET A 1 118 ? 6.222 5.615 -0.748 1.00 97.50 118 MET A O 1
ATOM 883 N N . SER A 1 119 ? 7.261 7.460 -1.482 1.00 97.44 119 SER A N 1
ATOM 884 C CA . SER A 1 119 ? 7.663 7.915 -0.145 1.00 97.44 119 SER A CA 1
ATOM 885 C C . SER A 1 119 ? 6.470 8.274 0.742 1.00 97.44 119 SER A C 1
ATOM 887 O O . SER A 1 119 ? 6.496 7.989 1.943 1.00 97.44 119 SER A O 1
ATOM 889 N N . GLN A 1 120 ? 5.452 8.922 0.177 1.00 98.56 120 GLN A N 1
ATOM 890 C CA . GLN A 1 120 ? 4.235 9.302 0.890 1.00 98.56 120 GLN A CA 1
ATOM 891 C C . GLN A 1 120 ? 3.392 8.072 1.235 1.00 98.56 120 GLN A C 1
ATOM 893 O O . GLN A 1 120 ? 3.068 7.892 2.411 1.00 98.56 120 GLN A O 1
ATOM 898 N N . ALA A 1 121 ? 3.198 7.157 0.285 1.00 98.50 121 ALA A N 1
ATOM 899 C CA . ALA A 1 121 ? 2.517 5.887 0.510 1.00 98.50 121 ALA A CA 1
ATOM 900 C C . ALA A 1 121 ? 3.152 5.091 1.663 1.00 98.50 121 ALA A C 1
ATOM 902 O O . ALA A 1 121 ? 2.480 4.627 2.584 1.00 98.50 121 ALA A O 1
ATOM 903 N N . ASP A 1 122 ? 4.483 5.013 1.670 1.00 98.31 122 ASP A N 1
ATOM 904 C CA . ASP A 1 122 ? 5.268 4.381 2.727 1.00 98.31 122 ASP A CA 1
ATOM 905 C C . ASP A 1 122 ? 5.079 5.050 4.102 1.00 98.31 122 ASP A C 1
ATOM 907 O O . ASP A 1 122 ? 5.106 4.380 5.140 1.00 98.31 122 ASP A O 1
ATOM 911 N N . LYS A 1 123 ? 4.934 6.382 4.149 1.00 98.69 123 LYS A N 1
ATOM 912 C CA . LYS A 1 123 ? 4.671 7.112 5.404 1.00 98.69 123 LYS A CA 1
ATOM 913 C C . LYS A 1 123 ? 3.279 6.793 5.931 1.00 98.69 123 LYS A C 1
ATOM 915 O O . LYS A 1 123 ? 3.170 6.487 7.116 1.00 98.69 123 LYS A O 1
ATOM 920 N N . HIS A 1 124 ? 2.275 6.803 5.063 1.00 98.81 124 HIS A N 1
ATOM 921 C CA . HIS A 1 124 ? 0.899 6.464 5.408 1.00 98.81 124 HIS A CA 1
ATOM 922 C C . HIS A 1 124 ? 0.778 5.012 5.895 1.00 98.81 124 HIS A C 1
ATOM 924 O O . HIS A 1 124 ? 0.241 4.749 6.971 1.00 98.81 124 HIS A O 1
ATOM 930 N N . LEU A 1 125 ? 1.417 4.059 5.205 1.00 98.38 125 LEU A N 1
ATOM 931 C CA . LEU A 1 125 ? 1.428 2.654 5.624 1.00 98.38 125 LEU A CA 1
ATOM 932 C C . LEU A 1 125 ? 2.112 2.449 6.990 1.00 98.38 125 LEU A C 1
ATOM 934 O O . LEU A 1 125 ? 1.674 1.625 7.798 1.00 98.38 125 LEU A O 1
ATOM 938 N N . ARG A 1 126 ? 3.180 3.206 7.284 1.00 98.50 126 ARG A N 1
ATOM 939 C CA . ARG A 1 126 ? 3.815 3.206 8.614 1.00 98.50 126 ARG A CA 1
ATOM 940 C C . ARG A 1 126 ? 2.904 3.799 9.685 1.00 98.50 126 ARG A C 1
ATOM 942 O O . ARG A 1 126 ? 2.774 3.187 10.742 1.00 98.50 126 ARG A O 1
ATOM 949 N N . ALA A 1 127 ? 2.259 4.931 9.411 1.00 98.62 127 ALA A N 1
ATOM 950 C CA . ALA A 1 127 ? 1.312 5.549 10.335 1.00 98.62 127 ALA A CA 1
ATOM 951 C C . ALA A 1 127 ? 0.153 4.592 10.665 1.00 98.62 127 ALA A C 1
ATOM 953 O O . ALA A 1 127 ? -0.156 4.380 11.838 1.00 98.62 127 ALA A O 1
ATOM 954 N N . ALA A 1 128 ? -0.394 3.909 9.656 1.00 98.38 128 ALA A N 1
ATOM 955 C CA . ALA A 1 128 ? -1.393 2.858 9.829 1.00 98.38 128 ALA A CA 1
ATOM 956 C C . ALA A 1 128 ? -0.905 1.733 10.768 1.00 98.38 128 ALA A C 1
ATOM 958 O O . ALA A 1 128 ? -1.581 1.390 11.742 1.00 98.38 128 ALA A O 1
ATOM 959 N N . ARG A 1 129 ? 0.307 1.199 10.552 1.00 98.00 129 ARG A N 1
ATOM 960 C CA . ARG A 1 129 ? 0.902 0.184 11.448 1.00 98.00 129 ARG A CA 1
ATOM 961 C C . ARG A 1 129 ? 1.109 0.702 12.875 1.00 98.00 129 ARG A C 1
ATOM 963 O O . ARG A 1 129 ? 0.910 -0.053 13.829 1.00 98.00 129 ARG A O 1
ATOM 970 N N . ASP A 1 130 ? 1.486 1.965 13.041 1.00 97.88 130 ASP A N 1
ATOM 971 C CA . ASP A 1 130 ? 1.672 2.579 14.357 1.00 97.88 130 ASP A CA 1
ATOM 972 C C . ASP A 1 130 ? 0.346 2.731 15.115 1.00 97.88 130 ASP A C 1
ATOM 974 O O . ASP A 1 130 ? 0.309 2.494 16.327 1.00 97.88 130 ASP A O 1
ATOM 978 N N . ILE A 1 131 ? -0.753 3.052 14.422 1.00 97.19 131 ILE A N 1
ATOM 979 C CA . ILE A 1 131 ? -2.104 3.087 15.006 1.00 97.19 131 ILE A CA 1
ATOM 980 C C . ILE A 1 131 ? -2.500 1.695 15.506 1.00 97.19 131 ILE A C 1
ATOM 982 O O . ILE A 1 131 ? -2.881 1.547 16.670 1.00 97.19 131 ILE A O 1
ATOM 986 N N . VAL A 1 132 ? -2.334 0.659 14.675 1.00 96.81 132 VAL A N 1
ATOM 987 C CA . VAL A 1 132 ? -2.597 -0.736 15.066 1.00 96.81 132 VAL A CA 1
ATOM 988 C C . VAL A 1 132 ? -1.777 -1.110 16.299 1.00 96.81 132 VAL A C 1
ATOM 990 O O . VAL A 1 132 ? -2.325 -1.566 17.305 1.00 96.81 132 VAL A O 1
ATOM 993 N N . LYS A 1 133 ? -0.460 -0.877 16.261 1.00 96.44 133 LYS A N 1
ATOM 994 C CA . LYS A 1 133 ? 0.446 -1.213 17.363 1.00 96.44 133 LYS A CA 1
ATOM 995 C C . LYS A 1 133 ? 0.051 -0.506 18.655 1.00 96.44 133 LYS A C 1
ATOM 997 O O . LYS A 1 133 ? 0.031 -1.143 19.707 1.00 96.44 133 LYS A O 1
ATOM 1002 N N . ARG A 1 134 ? -0.263 0.789 18.590 1.00 95.06 134 ARG A N 1
ATOM 1003 C CA . ARG A 1 134 ? -0.696 1.592 19.741 1.00 95.06 134 ARG A CA 1
ATOM 1004 C C . ARG A 1 134 ?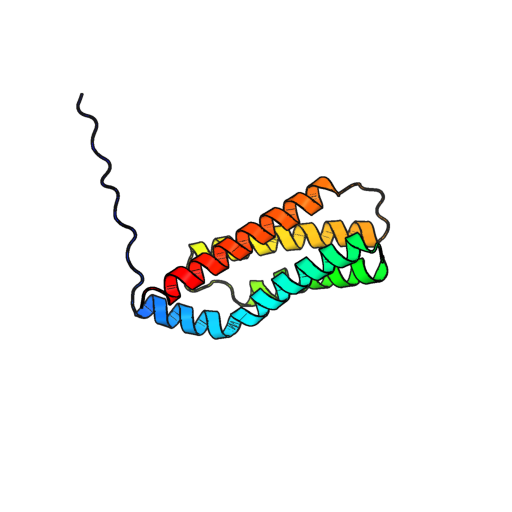 -1.968 1.022 20.363 1.00 95.06 134 ARG A C 1
ATOM 1006 O O . ARG A 1 134 ? -2.017 0.842 21.579 1.00 95.06 134 ARG A O 1
ATOM 1013 N N . THR A 1 135 ? -2.957 0.683 19.543 1.00 93.75 135 THR A N 1
ATOM 1014 C CA . THR A 1 135 ? -4.226 0.109 20.006 1.00 93.75 135 THR A CA 1
ATOM 1015 C C . THR A 1 135 ? -4.024 -1.265 20.642 1.00 93.75 135 THR A C 1
ATOM 1017 O O . THR A 1 135 ? -4.526 -1.513 21.735 1.00 93.75 135 THR A O 1
ATOM 1020 N N . LEU A 1 136 ? -3.232 -2.141 20.017 1.00 94.06 136 LEU A N 1
ATOM 1021 C CA . LEU A 1 136 ? -3.005 -3.508 20.499 1.00 94.06 136 LEU A CA 1
ATOM 1022 C C . LEU A 1 136 ? -2.039 -3.606 21.688 1.00 94.06 136 LEU A C 1
ATOM 1024 O O . LEU A 1 136 ? -2.088 -4.586 22.424 1.00 94.06 136 LEU A O 1
ATOM 1028 N N . SER A 1 137 ? -1.179 -2.606 21.894 1.00 89.81 137 SER A N 1
ATOM 1029 C CA . SER A 1 137 ? -0.251 -2.548 23.037 1.00 89.81 137 SER A CA 1
ATOM 1030 C C . SER A 1 137 ? -0.850 -1.854 24.266 1.00 89.81 137 SER A C 1
ATOM 1032 O O . SER A 1 137 ? -0.166 -1.718 25.273 1.00 89.81 137 SER A O 1
ATOM 1034 N N . SER A 1 138 ? -2.100 -1.383 24.187 1.00 75.38 138 SER A N 1
ATOM 1035 C CA . SER A 1 138 ? -2.803 -0.700 25.287 1.00 75.38 138 SER A CA 1
ATOM 1036 C C . SER A 1 138 ? -3.487 -1.670 26.269 1.00 75.38 138 SER A C 1
ATOM 1038 O O . SER A 1 138 ? -4.427 -1.275 26.958 1.00 75.38 138 SER A O 1
ATOM 1040 N N . ILE A 1 139 ? -3.044 -2.932 26.297 1.00 56.28 139 ILE A N 1
ATOM 1041 C CA . ILE A 1 139 ? -3.560 -4.016 27.151 1.00 56.28 139 ILE A CA 1
ATOM 1042 C C . ILE A 1 139 ? -2.718 -4.114 28.423 1.00 56.28 139 ILE A C 1
ATOM 1044 O O . ILE A 1 139 ? -1.474 -4.059 28.302 1.00 56.28 139 ILE A O 1
#